Protein AF-A0A9E5R4H5-F1 (afdb_monomer)

Mean predicted aligned error: 5.23 Å

Secondary structure (DSSP, 8-state):
-----S-EEEEE---TTS-HHHHHHHHHHHHHHHHHTT--EEEEEEEETTEEEEEEEEE-GGGHHHHHHHHHHTT-S-EEEE-TT-EEEEE-TTS-EEEEEEEEEE-HHHHHHSS-EEEETTTTEEEEE-

Sequence (130 aa):
MRALNSNILIVSVFQLKLSQALSHDTHREVLTALQDSGVPVLELQGRYNGVNELSILVDGFEHRATVERIAKTFNQECYLESHNDRATFLVYPDGRRESIGTLVGVSKHEAETVGSYSYNPLVDQYFVTR

Foldseek 3Di:
DPPLQFKKKKAWLDDPPDDPVVSVVSVVVLVVQCVVVVFDWDWKWKFDQLRITIIIMTTHCVCVVVSLVSCVVSVPQFIWIQHSQQFIWTAGNVRDIHTQAGKDWDDPVVCNVVRIWIADPVVRTIIDHD

Radius of gyration: 13.69 Å; Cα cont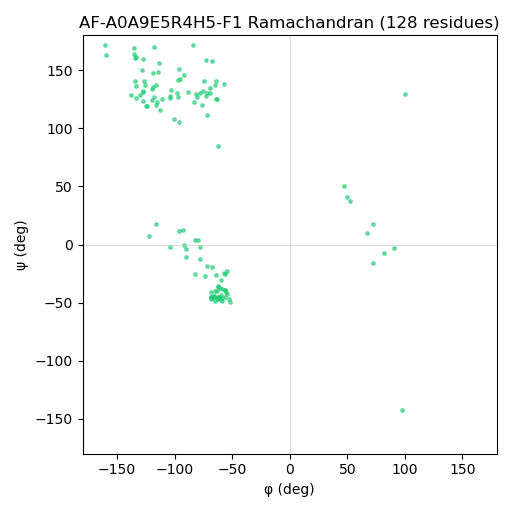acts (8 Å, |Δi|>4): 255; chains: 1; bounding box: 33×36×34 Å

pLDDT: mean 84.74, std 10.16, range [37.28, 93.88]

Solvent-accessible surface area (backbone atoms only — not comparable to full-atom values): 7089 Å² total; per-residue (Å²): 131,86,72,78,76,53,31,35,34,38,40,50,48,66,50,97,88,51,54,73,69,53,30,53,53,49,37,50,53,54,50,48,55,38,49,78,68,70,45,67,72,44,81,28,47,28,29,54,86,70,41,80,34,54,28,36,40,29,75,42,66,90,48,43,70,58,51,55,50,49,36,52,76,70,67,38,73,43,32,38,40,31,38,62,89,23,51,23,28,42,40,31,79,90,70,52,72,44,80,56,40,30,62,40,81,47,52,67,73,58,41,68,71,65,36,37,31,42,33,41,77,92,74,78,39,28,33,36,64,87

Structure (mmCIF, N/CA/C/O backbone):
data_AF-A0A9E5R4H5-F1
#
_entry.id   AF-A0A9E5R4H5-F1
#
loop_
_atom_site.group_PDB
_atom_site.id
_atom_site.type_symbol
_atom_site.label_atom_id
_atom_site.label_alt_id
_atom_site.label_comp_id
_atom_site.label_asym_id
_atom_site.label_entity_id
_atom_site.label_seq_id
_atom_site.pdbx_PDB_ins_code
_atom_site.Cartn_x
_atom_site.Cartn_y
_atom_site.Cartn_z
_atom_site.occupancy
_atom_site.B_iso_or_equiv
_atom_site.auth_seq_id
_atom_site.auth_comp_id
_atom_site.auth_asym_id
_atom_site.auth_atom_id
_atom_site.pdbx_PDB_model_num
ATOM 1 N N . MET A 1 1 ? 12.495 -17.445 -4.429 1.00 37.53 1 MET A N 1
ATOM 2 C CA . MET A 1 1 ? 11.527 -16.338 -4.272 1.00 37.53 1 MET A CA 1
ATOM 3 C C . MET A 1 1 ? 10.243 -16.920 -3.711 1.00 37.53 1 MET A C 1
ATOM 5 O O . MET A 1 1 ? 9.716 -17.836 -4.331 1.00 37.53 1 MET A O 1
ATOM 9 N N . ARG A 1 2 ? 9.750 -16.461 -2.554 1.00 37.28 2 ARG A N 1
ATOM 10 C CA . ARG A 1 2 ? 8.343 -16.716 -2.212 1.00 37.28 2 ARG A CA 1
ATOM 11 C C . ARG A 1 2 ? 7.524 -15.827 -3.139 1.00 37.28 2 ARG A C 1
ATOM 13 O O . ARG A 1 2 ? 7.640 -14.610 -3.066 1.00 37.28 2 ARG A O 1
ATOM 20 N N . ALA A 1 3 ? 6.798 -16.436 -4.068 1.00 46.44 3 ALA A N 1
ATOM 21 C CA . ALA A 1 3 ? 5.769 -15.724 -4.802 1.00 46.44 3 ALA A CA 1
ATOM 22 C C . ALA A 1 3 ? 4.777 -15.142 -3.782 1.00 46.44 3 ALA A C 1
ATOM 24 O O . ALA A 1 3 ? 4.458 -15.811 -2.795 1.00 46.44 3 ALA A O 1
ATOM 25 N N . LEU A 1 4 ? 4.339 -13.901 -3.998 1.00 53.38 4 LEU A N 1
ATOM 26 C CA . LEU A 1 4 ? 3.178 -13.325 -3.322 1.00 53.38 4 LEU A CA 1
ATOM 27 C C . LEU A 1 4 ? 1.962 -14.170 -3.738 1.00 53.38 4 LEU A C 1
ATOM 29 O O . LEU A 1 4 ? 1.323 -13.888 -4.742 1.00 53.38 4 LEU A O 1
ATOM 33 N N . ASN A 1 5 ? 1.740 -15.283 -3.039 1.00 55.62 5 ASN A N 1
ATOM 34 C CA . ASN A 1 5 ? 0.618 -16.207 -3.247 1.00 55.62 5 ASN A CA 1
ATOM 35 C C . ASN A 1 5 ? -0.579 -15.853 -2.347 1.00 55.62 5 ASN A C 1
ATOM 37 O O . ASN A 1 5 ? -1.490 -16.664 -2.184 1.00 55.62 5 ASN A O 1
ATOM 41 N N . SER A 1 6 ? -0.528 -14.674 -1.736 1.00 66.56 6 SER A N 1
ATOM 42 C CA . SER A 1 6 ? -1.520 -14.141 -0.819 1.00 66.56 6 SER A CA 1
ATOM 43 C C . SER A 1 6 ? -2.091 -12.861 -1.410 1.00 66.56 6 SER A C 1
ATOM 45 O O . SER A 1 6 ? -1.384 -12.114 -2.093 1.00 66.56 6 SER A O 1
ATOM 47 N N . ASN A 1 7 ? -3.367 -12.598 -1.135 1.00 81.75 7 ASN A N 1
ATOM 48 C CA . ASN A 1 7 ? -3.969 -11.330 -1.500 1.00 81.75 7 ASN A CA 1
ATOM 49 C C . ASN A 1 7 ? -3.350 -10.244 -0.620 1.00 81.75 7 ASN A C 1
ATOM 51 O O . ASN A 1 7 ? -3.315 -10.397 0.600 1.00 81.75 7 ASN A O 1
ATOM 55 N N . ILE A 1 8 ? -2.898 -9.153 -1.224 1.00 84.06 8 ILE A N 1
ATOM 56 C CA . ILE A 1 8 ? -2.234 -8.063 -0.512 1.00 84.06 8 ILE A CA 1
ATOM 57 C C . ILE A 1 8 ? -3.061 -6.787 -0.570 1.00 84.06 8 ILE A C 1
ATOM 59 O O . ILE A 1 8 ? -3.759 -6.503 -1.548 1.00 84.06 8 ILE A O 1
ATOM 63 N N . LEU A 1 9 ? -2.934 -6.001 0.488 1.00 84.75 9 LEU A N 1
ATOM 64 C CA . LEU A 1 9 ? -3.503 -4.674 0.624 1.00 84.75 9 LEU A CA 1
ATOM 65 C C . LEU A 1 9 ? -2.338 -3.690 0.775 1.00 84.75 9 LEU A C 1
ATOM 67 O O . LEU A 1 9 ? -1.474 -3.876 1.629 1.00 84.75 9 LEU A O 1
ATOM 71 N N . ILE A 1 10 ? -2.294 -2.647 -0.048 1.00 83.44 10 ILE A N 1
ATOM 72 C CA . ILE A 1 10 ? -1.341 -1.544 0.095 1.00 83.44 10 ILE A CA 1
ATOM 73 C C . ILE A 1 10 ? -2.132 -0.297 0.459 1.00 83.44 10 ILE A C 1
ATOM 75 O O . ILE A 1 10 ? -2.943 0.202 -0.321 1.00 83.44 10 ILE A O 1
ATOM 79 N N . VAL A 1 11 ? -1.885 0.212 1.657 1.00 80.62 11 VAL A N 1
ATOM 80 C CA . VAL A 1 11 ? -2.485 1.445 2.157 1.00 80.62 11 VAL A CA 1
ATOM 81 C C . VAL A 1 11 ? -1.491 2.568 1.905 1.00 80.62 11 VAL A C 1
ATOM 83 O O . VAL A 1 11 ? -0.468 2.643 2.584 1.00 80.62 11 VAL A O 1
ATOM 86 N N . SER A 1 12 ? -1.757 3.422 0.914 1.00 76.81 12 SER A N 1
ATOM 87 C CA . SER A 1 12 ? -1.057 4.704 0.845 1.00 76.81 12 SER A CA 1
ATOM 88 C C . SER A 1 12 ? -1.627 5.628 1.915 1.00 76.81 12 SER A C 1
ATOM 90 O O . SER A 1 12 ? -2.830 5.621 2.175 1.00 76.81 12 SER A O 1
ATOM 92 N N . VAL A 1 13 ? -0.744 6.391 2.555 1.00 68.62 13 VAL A N 1
ATOM 93 C CA . VAL A 1 13 ? -1.122 7.406 3.544 1.00 68.62 13 VAL A CA 1
ATOM 94 C C . VAL A 1 13 ? -1.014 8.821 2.961 1.00 68.62 13 VAL A C 1
ATOM 96 O O . VAL A 1 13 ? -1.324 9.811 3.628 1.00 68.62 13 VAL A O 1
ATOM 99 N N . PHE A 1 14 ? -0.575 8.938 1.706 1.00 68.81 14 PHE A N 1
ATOM 100 C CA . PHE A 1 14 ? -0.382 10.220 1.053 1.00 68.81 14 PHE A CA 1
ATOM 101 C C . PHE A 1 14 ? -1.709 10.850 0.638 1.00 68.81 14 PHE A C 1
ATOM 103 O O . PHE A 1 14 ? -2.548 10.243 -0.022 1.00 68.81 14 PHE A O 1
ATOM 110 N N . GLN A 1 15 ? -1.857 12.129 0.974 1.00 68.25 15 GLN A N 1
ATOM 111 C CA . GLN A 1 15 ? -2.982 12.951 0.558 1.00 68.25 15 GLN A CA 1
ATOM 112 C C . GLN A 1 15 ? -2.434 14.219 -0.092 1.00 68.25 15 GLN A C 1
ATOM 114 O O . GLN A 1 15 ? -1.703 14.975 0.546 1.00 68.25 15 GLN A O 1
ATOM 119 N N . LEU A 1 16 ? -2.832 14.498 -1.339 1.00 65.88 16 LEU A N 1
ATOM 120 C CA . LEU A 1 16 ? -2.359 15.656 -2.123 1.00 65.88 16 LEU A CA 1
ATOM 121 C C . LEU A 1 16 ? -2.539 17.012 -1.417 1.00 65.88 16 LEU A C 1
ATOM 123 O O . LEU A 1 16 ? -1.873 17.984 -1.760 1.00 65.88 16 LEU A O 1
ATOM 127 N N . LYS A 1 17 ? -3.466 17.092 -0.457 1.00 70.00 17 LYS A N 1
ATOM 128 C CA . LYS A 1 17 ? -3.789 18.314 0.291 1.00 70.00 17 LYS A CA 1
ATOM 129 C C . LYS A 1 17 ? -2.957 18.496 1.566 1.00 70.00 17 LYS A C 1
ATOM 131 O O . LYS A 1 17 ? -3.035 19.565 2.168 1.00 70.00 17 LYS A O 1
ATOM 136 N N . LEU A 1 18 ? -2.205 17.483 1.998 1.00 68.19 18 LEU A N 1
ATOM 137 C CA . LEU A 1 18 ? -1.399 17.539 3.216 1.00 68.19 18 LEU A CA 1
ATOM 138 C C . LEU A 1 18 ? 0.026 18.009 2.915 1.00 68.19 18 LEU A C 1
ATOM 140 O O . LEU A 1 18 ? 0.606 17.713 1.871 1.00 68.19 18 LEU A O 1
ATOM 144 N N . SER A 1 19 ? 0.608 18.746 3.863 1.00 76.88 19 SER A N 1
ATOM 145 C CA . SER A 1 19 ? 2.045 19.012 3.845 1.00 76.88 19 SER A CA 1
ATOM 146 C C . SER A 1 19 ? 2.815 17.713 4.096 1.00 76.88 19 SER A C 1
ATOM 148 O O . SER A 1 19 ? 2.298 16.785 4.715 1.00 76.88 19 SER A O 1
ATOM 150 N N . GLN A 1 20 ? 4.081 17.652 3.678 1.00 72.06 20 GLN A N 1
ATOM 151 C CA . GLN A 1 20 ? 4.911 16.461 3.884 1.00 72.06 20 GLN A CA 1
ATOM 152 C C . GLN A 1 20 ? 4.987 16.042 5.364 1.00 72.06 20 GLN A C 1
ATOM 154 O O . GLN A 1 20 ? 4.898 14.857 5.668 1.00 72.06 20 GLN A O 1
ATOM 159 N N . ALA A 1 21 ? 5.112 17.007 6.283 1.00 74.62 21 ALA A N 1
ATOM 160 C CA . ALA A 1 21 ? 5.142 16.737 7.721 1.00 74.62 21 ALA A CA 1
ATOM 161 C C . ALA A 1 21 ? 3.836 16.090 8.211 1.00 74.62 21 ALA A C 1
ATOM 163 O O . ALA A 1 21 ? 3.883 15.077 8.900 1.00 74.62 21 ALA A O 1
ATOM 164 N N . LEU A 1 22 ? 2.683 16.614 7.779 1.00 79.56 22 LEU A N 1
ATOM 165 C CA . LEU A 1 22 ? 1.381 16.043 8.127 1.00 79.56 22 LEU A CA 1
ATOM 166 C C . LEU A 1 22 ? 1.202 14.640 7.539 1.00 79.56 22 LEU A C 1
ATOM 168 O O . LEU A 1 22 ? 0.733 13.755 8.241 1.00 79.56 22 LEU A O 1
ATOM 172 N N . SER A 1 23 ? 1.647 14.400 6.302 1.00 78.06 23 SER A N 1
ATOM 173 C CA . SER A 1 23 ? 1.619 13.058 5.703 1.00 78.06 23 SER A CA 1
ATOM 174 C C . SER A 1 23 ? 2.458 12.047 6.496 1.00 78.06 23 SER A C 1
ATOM 176 O O . SER A 1 23 ? 2.056 10.895 6.638 1.00 78.06 23 SER A O 1
ATOM 178 N N . HIS A 1 24 ? 3.605 12.463 7.048 1.00 80.88 24 HIS A N 1
ATOM 179 C CA . HIS A 1 24 ? 4.421 11.607 7.915 1.00 80.88 24 HIS A CA 1
ATOM 180 C C . HIS A 1 24 ? 3.747 11.303 9.257 1.00 80.88 24 HIS A C 1
ATOM 182 O O . HIS A 1 24 ? 3.827 10.166 9.726 1.00 80.88 24 HIS A O 1
ATOM 188 N N . ASP A 1 25 ? 3.091 12.286 9.873 1.00 84.88 25 ASP A N 1
ATOM 189 C CA . ASP A 1 25 ? 2.380 12.076 11.136 1.00 84.88 25 ASP A CA 1
ATOM 190 C C . ASP A 1 25 ? 1.154 11.178 10.930 1.00 84.88 25 ASP A C 1
ATOM 192 O O . ASP A 1 25 ? 1.006 10.179 11.634 1.00 84.88 25 ASP A O 1
ATOM 196 N N . THR A 1 26 ? 0.356 11.423 9.883 1.00 85.56 26 THR A N 1
ATOM 197 C CA . THR A 1 26 ? -0.758 10.538 9.506 1.00 85.56 26 THR A CA 1
ATOM 198 C C . THR A 1 26 ? -0.270 9.121 9.202 1.00 85.56 26 THR A C 1
ATOM 200 O O . THR A 1 26 ? -0.920 8.157 9.600 1.00 85.56 26 THR A O 1
ATOM 203 N N . HIS A 1 27 ? 0.895 8.956 8.561 1.00 88.25 27 HIS A N 1
ATOM 204 C CA . HIS A 1 27 ? 1.483 7.630 8.330 1.00 88.25 27 HIS A CA 1
ATOM 205 C C . HIS A 1 27 ? 1.736 6.875 9.632 1.00 88.25 27 HIS A C 1
ATOM 207 O O . HIS A 1 27 ? 1.349 5.712 9.750 1.00 88.25 27 HIS A O 1
ATOM 213 N N . ARG A 1 28 ? 2.319 7.537 10.636 1.00 88.62 28 ARG A N 1
ATOM 214 C CA . ARG A 1 28 ? 2.546 6.925 11.953 1.00 88.62 28 ARG A CA 1
ATOM 215 C C . ARG A 1 28 ? 1.242 6.557 12.650 1.00 88.62 28 ARG A C 1
ATOM 217 O O . ARG A 1 28 ? 1.173 5.491 13.260 1.00 88.62 28 ARG A O 1
ATOM 224 N N . GLU A 1 29 ? 0.220 7.402 12.558 1.00 91.00 29 GLU A N 1
ATOM 225 C CA . GLU A 1 29 ? -1.088 7.131 13.160 1.00 91.00 29 GLU A CA 1
ATOM 226 C C . GLU A 1 29 ? -1.785 5.935 12.494 1.00 91.00 29 GLU A C 1
ATOM 228 O O . GLU A 1 29 ? -2.279 5.048 13.192 1.00 91.00 29 GLU A O 1
ATOM 233 N N . VAL A 1 30 ? -1.761 5.854 11.158 1.00 91.12 30 VAL A N 1
ATOM 234 C CA . VAL A 1 30 ? -2.305 4.712 10.402 1.00 91.12 30 VAL A CA 1
ATOM 235 C C . VAL A 1 30 ? -1.545 3.428 10.738 1.00 91.12 30 VAL A C 1
ATOM 237 O O . VAL A 1 30 ? -2.169 2.397 11.001 1.00 91.12 30 VAL A O 1
ATOM 240 N N . LEU A 1 31 ? -0.209 3.486 10.764 1.00 92.12 31 LEU A N 1
ATOM 241 C CA . LEU A 1 31 ? 0.643 2.351 11.116 1.00 92.12 31 LEU A CA 1
ATOM 242 C C . LEU A 1 31 ? 0.333 1.838 12.526 1.00 92.12 31 LEU A C 1
ATOM 244 O O . LEU A 1 31 ? 0.110 0.641 12.705 1.00 92.12 31 LEU A O 1
ATOM 248 N N . THR A 1 32 ? 0.255 2.747 13.498 1.00 92.75 32 THR A N 1
ATOM 249 C CA . THR A 1 32 ? -0.068 2.416 14.893 1.00 92.75 32 THR A CA 1
ATOM 250 C C . THR A 1 32 ? -1.464 1.801 14.991 1.00 92.75 32 THR A C 1
ATOM 252 O O . THR A 1 32 ? -1.627 0.747 15.594 1.00 92.75 32 THR A O 1
ATOM 255 N N . ALA A 1 33 ? -2.467 2.374 14.318 1.00 92.44 33 ALA A N 1
ATOM 256 C CA . ALA A 1 33 ? -3.833 1.847 14.334 1.00 92.44 33 ALA A CA 1
ATOM 257 C C . ALA A 1 33 ? -3.944 0.427 13.745 1.00 92.44 33 ALA A C 1
ATOM 259 O O . ALA A 1 33 ? -4.746 -0.384 14.225 1.00 92.44 33 ALA A O 1
ATOM 260 N N . LEU A 1 34 ? -3.159 0.116 12.707 1.00 92.19 34 LEU A N 1
ATOM 261 C CA . LEU A 1 34 ? -3.080 -1.233 12.138 1.00 92.19 34 LEU A CA 1
ATOM 262 C C . LEU A 1 34 ? -2.413 -2.208 13.118 1.00 92.19 34 LEU A C 1
ATOM 264 O O . LEU A 1 34 ? -2.960 -3.285 13.367 1.00 92.19 34 LEU A O 1
ATOM 268 N N . GLN A 1 35 ? -1.286 -1.811 13.713 1.00 93.25 35 GLN A N 1
ATOM 269 C CA . GLN A 1 35 ? -0.546 -2.623 14.685 1.00 93.25 35 GLN A CA 1
ATOM 270 C C . GLN A 1 35 ? -1.371 -2.910 15.946 1.00 93.25 35 GLN A C 1
ATOM 272 O O . GLN A 1 35 ? -1.465 -4.065 16.360 1.00 93.25 35 GLN A O 1
ATOM 277 N N . ASP A 1 36 ? -2.048 -1.901 16.497 1.00 93.88 36 ASP A N 1
ATOM 278 C CA . ASP A 1 36 ? -2.939 -2.037 17.658 1.00 93.88 36 ASP A CA 1
ATOM 279 C C . ASP A 1 36 ? -4.148 -2.936 17.359 1.00 93.88 36 ASP A C 1
ATOM 281 O O . ASP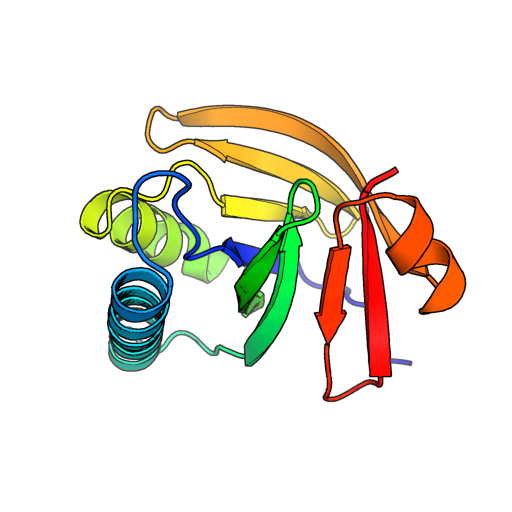 A 1 36 ? -4.701 -3.577 18.253 1.00 93.88 36 ASP A O 1
ATOM 285 N N . SER A 1 37 ? -4.546 -3.028 16.085 1.00 91.19 37 SER A N 1
ATOM 286 C CA . SER A 1 37 ? -5.589 -3.951 15.619 1.00 91.19 37 SER A CA 1
ATOM 287 C C . SER A 1 37 ? -5.069 -5.379 15.378 1.00 91.19 37 SER A C 1
ATOM 289 O O . SER A 1 37 ? -5.824 -6.224 14.895 1.00 91.19 37 SER A O 1
ATOM 291 N N . GLY A 1 38 ? -3.795 -5.659 15.681 1.00 90.25 38 GLY A N 1
ATOM 292 C CA . GLY A 1 38 ? -3.160 -6.964 15.488 1.00 90.25 38 GLY A CA 1
ATOM 293 C C . GLY A 1 38 ? -2.887 -7.319 14.025 1.00 90.25 38 GLY A C 1
ATOM 294 O O . GLY A 1 38 ? -2.693 -8.494 13.716 1.00 90.25 38 GLY A O 1
ATOM 295 N N . VAL A 1 39 ? -2.902 -6.334 13.121 1.00 90.62 39 VAL A N 1
ATOM 296 C CA . VAL A 1 39 ? -2.654 -6.547 11.692 1.00 90.62 39 VAL A CA 1
ATOM 297 C C . VAL A 1 39 ? -1.143 -6.575 11.441 1.00 90.62 39 VAL A C 1
ATOM 299 O O . VAL A 1 39 ? -0.462 -5.592 11.748 1.00 90.62 39 VAL A O 1
ATOM 302 N N . PRO A 1 40 ? -0.590 -7.656 10.862 1.00 89.12 40 PRO A N 1
ATOM 303 C CA . PRO A 1 40 ? 0.796 -7.678 10.418 1.00 8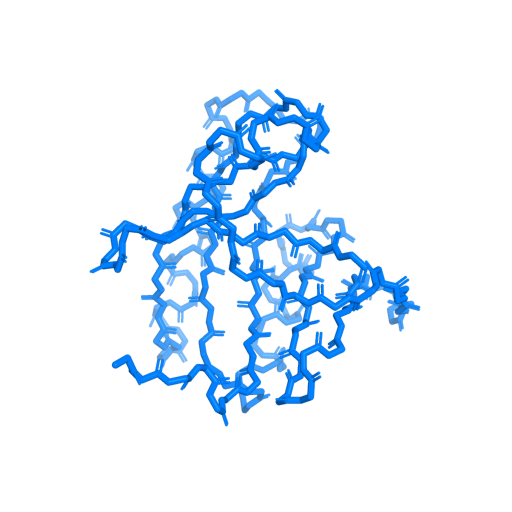9.12 40 PRO A CA 1
ATOM 304 C C . PRO A 1 40 ? 1.003 -6.659 9.295 1.00 89.12 40 PRO A C 1
ATOM 306 O O . PRO A 1 40 ? 0.313 -6.686 8.276 1.00 89.12 40 PRO A O 1
ATOM 309 N N . VAL A 1 41 ? 1.967 -5.764 9.485 1.00 91.81 41 VAL A N 1
ATOM 310 C CA . VAL A 1 41 ? 2.251 -4.664 8.561 1.00 91.81 41 VAL A CA 1
ATOM 311 C C . VAL A 1 41 ? 3.720 -4.622 8.182 1.00 91.81 41 VAL A C 1
ATOM 313 O O . VAL A 1 41 ? 4.595 -4.964 8.979 1.00 91.81 41 VAL A O 1
ATOM 316 N N . LEU A 1 42 ? 3.986 -4.137 6.974 1.00 89.56 42 LEU A N 1
ATOM 317 C CA . LEU A 1 42 ? 5.316 -3.766 6.517 1.00 89.56 42 LEU A CA 1
ATOM 318 C C . LEU A 1 42 ? 5.273 -2.365 5.911 1.00 89.56 42 LEU A C 1
ATOM 320 O O . LEU A 1 42 ? 4.477 -2.092 5.017 1.00 89.56 42 LEU A O 1
ATOM 324 N N . GLU A 1 43 ? 6.157 -1.486 6.363 1.00 90.50 43 GLU A N 1
ATOM 325 C CA . GLU A 1 43 ? 6.315 -0.171 5.749 1.00 90.50 43 GLU A CA 1
ATOM 326 C C . GLU A 1 43 ? 6.992 -0.298 4.380 1.00 90.50 43 GLU A C 1
ATOM 328 O O . GLU A 1 43 ? 8.037 -0.936 4.223 1.00 90.50 43 GLU A O 1
ATOM 333 N N . LEU A 1 44 ? 6.382 0.332 3.384 1.00 87.31 44 LEU A N 1
ATOM 334 C CA . LEU A 1 44 ? 6.881 0.454 2.026 1.00 87.31 44 LEU A CA 1
ATOM 335 C C . LEU A 1 44 ? 7.201 1.915 1.724 1.00 87.31 44 LEU A C 1
ATOM 337 O O . LEU A 1 44 ? 6.631 2.845 2.301 1.00 87.31 44 LEU A O 1
ATOM 341 N N . GLN A 1 45 ? 8.088 2.110 0.756 1.00 86.88 45 GLN A N 1
ATOM 342 C CA . GLN A 1 45 ? 8.300 3.418 0.149 1.00 86.88 45 GLN A CA 1
ATOM 343 C C . GLN A 1 45 ? 7.634 3.410 -1.214 1.00 86.88 45 GLN A C 1
ATOM 345 O O . GLN A 1 45 ? 7.870 2.510 -2.015 1.00 86.88 45 GLN A O 1
ATOM 350 N N . GLY A 1 46 ? 6.793 4.391 -1.479 1.00 81.12 46 GLY A N 1
ATOM 351 C CA . GLY A 1 46 ? 6.067 4.499 -2.725 1.00 81.12 46 GLY A CA 1
ATOM 352 C C . GLY A 1 46 ? 6.420 5.763 -3.481 1.00 81.12 46 GLY A C 1
ATOM 353 O O . GLY A 1 46 ? 7.061 6.695 -2.983 1.00 81.12 46 GLY A O 1
ATOM 354 N N . ARG A 1 47 ? 5.947 5.790 -4.713 1.00 83.69 47 ARG A N 1
ATOM 355 C CA . ARG A 1 47 ? 5.756 7.011 -5.467 1.00 83.69 47 ARG A CA 1
ATOM 356 C C . ARG A 1 47 ? 4.380 6.930 -6.101 1.00 83.69 47 ARG A C 1
ATOM 358 O O . ARG A 1 47 ? 4.041 5.895 -6.667 1.00 83.69 47 ARG A O 1
ATOM 365 N N . TYR A 1 48 ? 3.634 8.022 -6.055 1.00 77.44 48 TYR A N 1
ATOM 366 C CA . TYR A 1 48 ? 2.356 8.150 -6.739 1.00 77.44 48 TYR A CA 1
ATOM 367 C C . TYR A 1 48 ? 2.307 9.491 -7.465 1.00 77.44 48 TYR A C 1
ATOM 369 O O . TYR A 1 48 ? 2.575 10.538 -6.872 1.00 77.44 48 TYR A O 1
ATOM 377 N N . ASN A 1 49 ? 2.028 9.464 -8.772 1.00 73.00 49 ASN A N 1
ATOM 378 C CA . ASN A 1 49 ? 2.018 10.653 -9.634 1.00 73.00 49 ASN A CA 1
ATOM 379 C C . ASN A 1 49 ? 3.292 11.518 -9.497 1.00 73.00 49 ASN A C 1
ATOM 381 O O . ASN A 1 49 ? 3.235 12.746 -9.454 1.00 73.00 49 ASN A O 1
ATOM 385 N N . GLY A 1 50 ? 4.461 10.874 -9.401 1.00 72.62 50 GLY A N 1
ATOM 386 C CA . GLY A 1 50 ? 5.756 11.551 -9.277 1.00 72.62 50 GLY A CA 1
ATOM 387 C C . GLY A 1 50 ? 6.122 12.021 -7.864 1.00 72.62 50 GLY A C 1
ATOM 388 O O . GLY A 1 50 ? 7.262 12.439 -7.650 1.00 72.62 50 GLY A O 1
ATOM 389 N N . VAL A 1 51 ? 5.211 11.919 -6.892 1.00 77.81 51 VAL A N 1
ATOM 390 C CA . VAL A 1 51 ? 5.440 12.335 -5.503 1.00 77.81 51 VAL A CA 1
ATOM 391 C C . VAL A 1 51 ? 5.811 11.129 -4.653 1.00 77.81 51 VAL A C 1
ATOM 393 O O . VAL A 1 51 ? 5.142 10.102 -4.702 1.00 77.81 51 VAL A O 1
ATOM 396 N N . ASN A 1 52 ? 6.897 11.242 -3.888 1.00 81.81 52 ASN A N 1
ATOM 397 C CA . ASN A 1 52 ? 7.304 10.182 -2.971 1.00 81.81 52 ASN A CA 1
ATOM 398 C C . ASN A 1 52 ? 6.306 10.094 -1.813 1.00 81.81 52 ASN A C 1
ATOM 400 O O . ASN A 1 52 ? 5.956 11.109 -1.209 1.00 81.81 52 ASN A O 1
ATOM 404 N N . GLU A 1 53 ? 5.909 8.878 -1.479 1.00 81.69 53 GLU A N 1
ATOM 405 C CA . GLU A 1 53 ? 4.952 8.591 -0.420 1.00 81.69 53 GLU A CA 1
ATOM 406 C C . GLU A 1 53 ? 5.441 7.449 0.467 1.00 81.69 53 GLU A C 1
ATOM 408 O O . GLU A 1 53 ? 6.309 6.658 0.091 1.00 81.69 53 GLU A O 1
ATOM 413 N N . LEU A 1 54 ? 4.877 7.373 1.668 1.00 85.75 54 LEU A N 1
ATOM 414 C CA . LEU A 1 54 ? 4.966 6.179 2.490 1.00 85.75 54 LEU A CA 1
ATOM 415 C C . LEU A 1 54 ? 3.694 5.364 2.290 1.00 85.75 54 LEU A C 1
ATOM 417 O O . LEU A 1 54 ? 2.593 5.911 2.165 1.00 85.75 54 LEU A O 1
ATOM 421 N N . SER A 1 55 ? 3.862 4.051 2.256 1.00 87.25 55 SER A N 1
ATOM 422 C CA . SER A 1 55 ? 2.751 3.117 2.142 1.00 87.25 55 SER A CA 1
ATOM 423 C C . SER A 1 55 ? 2.930 1.994 3.151 1.00 87.25 55 SER A C 1
ATOM 425 O O . SER A 1 55 ? 4.022 1.765 3.670 1.00 87.25 55 SER A O 1
ATOM 427 N N . ILE A 1 56 ? 1.853 1.281 3.443 1.00 90.75 56 ILE A N 1
ATOM 428 C CA . ILE A 1 56 ? 1.851 0.166 4.383 1.00 90.75 56 ILE A CA 1
ATOM 429 C C . ILE A 1 56 ? 1.300 -1.050 3.649 1.00 90.75 56 ILE A C 1
ATOM 431 O O . ILE A 1 56 ? 0.166 -1.037 3.173 1.00 90.75 56 ILE A O 1
ATOM 435 N N . LEU A 1 57 ? 2.116 -2.094 3.540 1.00 90.44 57 LEU A N 1
ATOM 436 C CA . LEU A 1 57 ? 1.696 -3.407 3.077 1.00 90.44 57 LEU A CA 1
ATOM 437 C C . LEU A 1 57 ? 1.030 -4.145 4.236 1.00 90.44 57 LEU A C 1
ATOM 439 O O . LEU A 1 57 ? 1.630 -4.322 5.296 1.00 90.44 57 LEU A O 1
ATOM 443 N N . VAL A 1 58 ? -0.177 -4.622 3.989 1.00 90.56 58 VAL A N 1
ATOM 444 C CA . VAL A 1 58 ? -0.891 -5.596 4.806 1.00 90.56 58 VAL A CA 1
ATOM 445 C C . VAL A 1 58 ? -1.051 -6.846 3.951 1.00 90.56 58 VAL A C 1
ATOM 447 O O . VAL A 1 58 ? -1.598 -6.791 2.848 1.00 90.56 58 VAL A O 1
ATOM 450 N N . ASP A 1 59 ? -0.543 -7.969 4.441 1.00 86.06 59 ASP A N 1
ATOM 451 C CA . ASP A 1 59 ? -0.739 -9.260 3.787 1.00 86.06 59 ASP A CA 1
ATOM 452 C C . ASP A 1 59 ? -2.032 -9.894 4.311 1.00 86.06 59 ASP A C 1
ATOM 454 O O . ASP A 1 59 ? -2.245 -9.923 5.521 1.00 86.06 59 ASP A O 1
ATOM 458 N N . GLY A 1 60 ? -2.893 -10.377 3.415 1.00 85.88 60 GLY A N 1
ATOM 459 C CA . GLY A 1 60 ? -4.132 -11.065 3.771 1.00 85.88 60 GLY A CA 1
ATOM 460 C C . GLY A 1 60 ? -5.404 -10.209 3.695 1.00 85.88 60 GLY A C 1
ATOM 461 O O . GLY A 1 60 ? -5.525 -9.121 4.263 1.00 85.88 60 GLY A O 1
ATOM 462 N N . PHE A 1 61 ? -6.422 -10.739 3.008 1.00 90.12 61 PHE A N 1
ATOM 463 C CA . PHE A 1 61 ? -7.747 -10.110 2.888 1.00 90.12 61 PHE A CA 1
ATOM 464 C C . PHE A 1 61 ? -8.626 -10.295 4.129 1.00 90.12 61 PHE A C 1
ATOM 466 O O . PHE A 1 61 ? -9.631 -9.599 4.272 1.00 90.12 61 PHE A O 1
ATOM 473 N N . GLU A 1 62 ? -8.252 -11.171 5.059 1.00 91.00 62 GLU A N 1
ATOM 474 C CA . GLU A 1 62 ? -8.871 -11.270 6.382 1.00 91.00 62 GLU A CA 1
ATOM 475 C C . GLU A 1 62 ? -8.811 -9.939 7.152 1.00 91.00 62 GLU A C 1
ATOM 477 O O . GLU A 1 62 ? -9.679 -9.661 7.979 1.00 91.00 62 GLU A O 1
ATOM 482 N N . HIS A 1 63 ? -7.843 -9.075 6.829 1.00 91.38 63 HIS A N 1
ATOM 483 C CA . HIS A 1 63 ? -7.683 -7.750 7.426 1.00 91.38 63 HIS A CA 1
ATOM 484 C C . HIS A 1 63 ? -8.408 -6.632 6.664 1.00 91.38 63 HIS A C 1
ATOM 486 O O . HIS A 1 63 ? -8.399 -5.483 7.111 1.00 91.38 63 HIS A O 1
ATOM 492 N N . ARG A 1 64 ? -9.086 -6.944 5.551 1.00 91.12 64 ARG A N 1
ATOM 493 C CA . ARG A 1 64 ? -9.756 -5.963 4.683 1.00 91.12 64 ARG A CA 1
ATOM 494 C C . ARG A 1 64 ? -10.712 -5.048 5.442 1.00 91.12 64 ARG A C 1
ATOM 496 O O . ARG A 1 64 ? -10.649 -3.838 5.272 1.00 91.12 64 ARG A O 1
ATOM 503 N N . ALA A 1 65 ? -11.560 -5.596 6.313 1.00 91.56 65 ALA A N 1
ATOM 504 C CA . ALA A 1 65 ? -12.512 -4.790 7.082 1.00 91.56 65 ALA A CA 1
ATOM 505 C C . ALA A 1 65 ? -11.808 -3.781 8.012 1.00 91.56 65 ALA A C 1
ATOM 507 O O . ALA A 1 65 ? -12.265 -2.648 8.181 1.00 91.56 65 ALA A O 1
ATOM 508 N N . THR A 1 66 ? -10.669 -4.170 8.592 1.00 92.56 66 THR A N 1
ATOM 509 C CA . THR A 1 66 ? -9.838 -3.284 9.416 1.00 92.56 66 THR A CA 1
ATOM 510 C C . THR A 1 66 ? -9.185 -2.200 8.568 1.00 92.56 66 THR A C 1
ATOM 512 O O . THR A 1 66 ? -9.242 -1.029 8.944 1.00 92.56 66 THR A O 1
ATOM 515 N N . VAL A 1 67 ? -8.632 -2.565 7.408 1.00 91.81 67 VAL A N 1
ATOM 516 C CA . VAL A 1 67 ? -8.046 -1.616 6.450 1.00 91.81 67 VAL A CA 1
ATOM 517 C C . VAL A 1 67 ? -9.089 -0.610 5.962 1.00 91.81 67 VAL A C 1
ATOM 519 O O . VAL A 1 67 ? -8.840 0.589 6.021 1.00 91.81 67 VAL A O 1
ATOM 522 N N . GLU A 1 68 ? -10.285 -1.058 5.574 1.00 91.06 68 GLU A N 1
ATOM 523 C CA . GLU A 1 68 ? -11.386 -0.185 5.146 1.00 91.06 68 GLU A CA 1
ATOM 524 C C . GLU A 1 68 ? -11.807 0.797 6.245 1.00 91.06 68 GLU A C 1
ATOM 526 O O . GLU A 1 68 ? -12.024 1.982 5.976 1.00 91.06 68 GLU A O 1
ATOM 531 N N . ARG A 1 69 ? -11.914 0.323 7.493 1.00 91.25 69 ARG A N 1
ATOM 532 C CA . ARG A 1 69 ? -12.245 1.172 8.643 1.00 91.25 69 ARG A CA 1
ATOM 533 C C . ARG A 1 69 ? -11.175 2.237 8.870 1.00 91.25 69 ARG A C 1
ATOM 535 O O . ARG A 1 69 ? -11.521 3.399 9.046 1.00 91.25 69 ARG A O 1
ATOM 542 N N . ILE A 1 70 ? -9.900 1.854 8.850 1.00 90.25 70 ILE A N 1
ATOM 543 C CA . ILE A 1 70 ? -8.772 2.771 9.063 1.00 90.25 70 ILE A CA 1
ATOM 544 C C . ILE A 1 70 ? -8.675 3.777 7.912 1.00 90.25 70 ILE A C 1
ATOM 546 O O . ILE A 1 70 ? -8.612 4.977 8.166 1.00 90.25 70 ILE A O 1
ATOM 550 N N . ALA A 1 71 ? -8.773 3.329 6.659 1.00 87.88 71 ALA A N 1
ATOM 551 C CA . ALA A 1 71 ? -8.787 4.211 5.493 1.00 87.88 71 ALA A CA 1
ATOM 552 C C . ALA A 1 71 ? -9.885 5.284 5.608 1.00 87.88 71 ALA A C 1
ATOM 554 O O . ALA A 1 71 ? -9.622 6.463 5.376 1.00 87.88 71 ALA A O 1
ATOM 555 N N . LYS A 1 72 ? -11.088 4.902 6.064 1.00 88.12 72 LYS A N 1
ATOM 556 C CA . LYS A 1 72 ? -12.184 5.840 6.363 1.00 88.12 72 LYS A CA 1
ATOM 557 C C . LYS A 1 72 ? -11.855 6.791 7.514 1.00 88.12 72 LYS A C 1
ATOM 559 O O . LYS A 1 72 ? -12.050 7.991 7.364 1.00 88.12 72 LYS A O 1
ATOM 564 N N . THR A 1 73 ? -11.357 6.283 8.644 1.00 89.12 73 THR A N 1
ATOM 565 C CA . THR A 1 73 ? -10.998 7.101 9.818 1.00 89.12 73 THR A CA 1
ATOM 566 C C . THR A 1 73 ? -9.989 8.193 9.473 1.00 89.12 73 THR A C 1
ATOM 568 O O . THR A 1 73 ? -1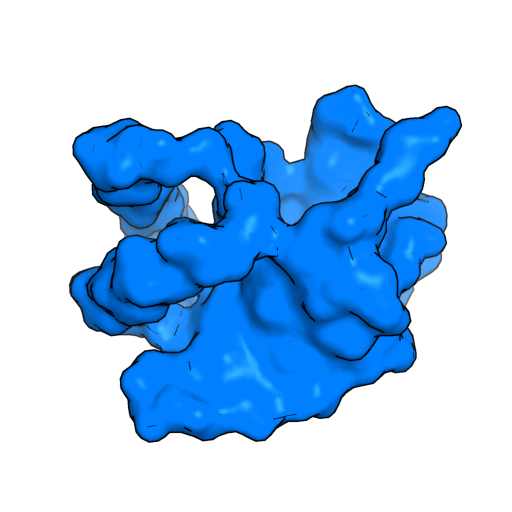0.129 9.318 9.946 1.00 89.12 73 THR A O 1
ATOM 571 N N . PHE A 1 74 ? -9.013 7.881 8.622 1.00 86.25 74 PHE A N 1
ATOM 572 C CA . PHE A 1 74 ? -7.956 8.813 8.234 1.00 86.25 74 PHE A CA 1
ATOM 573 C C . PHE A 1 74 ? -8.235 9.552 6.918 1.00 86.25 74 PHE A C 1
ATOM 575 O O . PHE A 1 74 ? -7.340 10.211 6.397 1.00 86.25 74 PHE A O 1
ATOM 582 N N 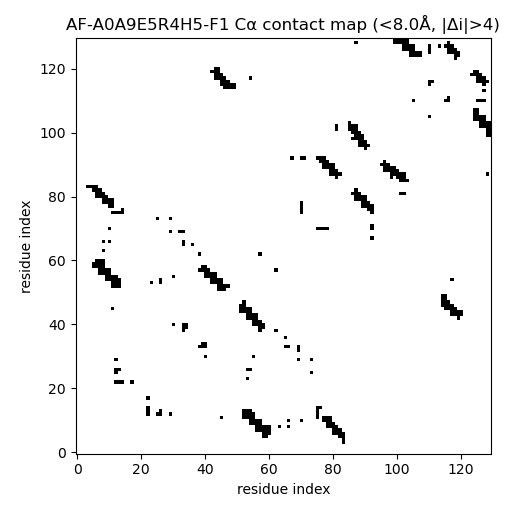. ASN A 1 75 ? -9.461 9.483 6.384 1.00 84.88 75 ASN A N 1
ATOM 583 C CA . ASN A 1 75 ? -9.862 10.129 5.126 1.00 84.88 75 ASN A CA 1
ATOM 584 C C . ASN A 1 75 ? -8.933 9.810 3.937 1.00 84.88 75 ASN A C 1
ATOM 586 O O . ASN A 1 75 ? -8.660 10.678 3.107 1.00 84.88 75 ASN A O 1
ATOM 590 N N . GLN A 1 76 ? -8.437 8.574 3.857 1.00 82.69 76 GLN A N 1
ATOM 591 C CA . GLN A 1 76 ? -7.656 8.118 2.710 1.00 82.69 76 GLN A CA 1
ATOM 592 C C . GLN A 1 76 ? -8.530 8.092 1.457 1.00 82.69 76 GLN A C 1
ATOM 594 O O . GLN A 1 76 ? -9.681 7.655 1.505 1.00 82.69 76 GLN A O 1
ATOM 599 N N . GLU A 1 77 ? -7.984 8.555 0.332 1.00 84.62 77 GLU A N 1
ATOM 600 C CA . GLU A 1 77 ? -8.726 8.610 -0.931 1.00 84.62 77 GLU A CA 1
ATOM 601 C C . GLU A 1 77 ? -9.072 7.206 -1.433 1.00 84.62 77 GLU A C 1
ATOM 603 O O . GLU A 1 77 ? -10.204 6.950 -1.839 1.00 84.62 77 GLU A O 1
ATOM 608 N N . CYS A 1 78 ? -8.107 6.291 -1.376 1.00 87.38 78 CYS A N 1
ATOM 609 C CA . CYS A 1 78 ? -8.281 4.881 -1.691 1.00 87.38 78 CYS A CA 1
ATOM 610 C C . CYS A 1 78 ? -7.151 4.046 -1.071 1.00 87.38 78 CYS A C 1
ATOM 612 O O . CYS A 1 78 ? -6.169 4.583 -0.558 1.00 87.38 78 CYS A O 1
ATOM 614 N N . TYR A 1 79 ? -7.288 2.726 -1.135 1.00 89.69 79 TYR A N 1
ATOM 615 C CA . TYR A 1 79 ? -6.195 1.777 -0.923 1.00 89.69 79 TYR A CA 1
ATOM 616 C C . TYR A 1 79 ? -6.132 0.802 -2.101 1.00 89.69 79 TYR A C 1
ATOM 618 O O . TYR A 1 79 ? -7.104 0.647 -2.843 1.00 89.69 79 TYR A O 1
ATOM 626 N N . LEU A 1 80 ? -4.987 0.154 -2.290 1.00 89.94 80 LEU A N 1
ATOM 627 C CA . LEU A 1 80 ? -4.761 -0.788 -3.378 1.00 89.94 80 LEU A CA 1
ATOM 628 C C . LEU A 1 80 ? -4.982 -2.222 -2.885 1.00 89.94 80 LEU A C 1
ATOM 630 O O . LEU A 1 80 ? -4.392 -2.654 -1.900 1.00 89.94 80 LEU A O 1
ATOM 634 N N . GLU A 1 81 ? -5.822 -2.967 -3.591 1.00 92.62 81 GLU A N 1
ATOM 635 C CA . GLU A 1 81 ? -6.019 -4.409 -3.433 1.00 92.62 81 GLU A CA 1
ATOM 636 C C . GLU A 1 81 ? -5.327 -5.136 -4.581 1.00 92.62 81 GLU A C 1
ATOM 638 O O . GLU A 1 81 ? -5.660 -4.861 -5.729 1.00 92.62 81 GLU A O 1
ATOM 643 N N . SER A 1 82 ? -4.444 -6.096 -4.310 1.00 90.50 82 SER A N 1
ATOM 644 C CA . SER A 1 82 ? -3.936 -7.021 -5.331 1.00 90.50 82 SER A CA 1
ATOM 645 C C . SER A 1 82 ? -4.282 -8.453 -4.949 1.00 90.50 82 SER A C 1
ATOM 647 O O . SER A 1 82 ? -3.945 -8.928 -3.865 1.00 90.50 82 SER A O 1
ATOM 649 N N . HIS A 1 83 ? -4.962 -9.140 -5.858 1.00 89.81 83 HIS A N 1
ATOM 650 C CA . HIS A 1 83 ? -5.446 -10.505 -5.671 1.00 89.81 83 HIS A CA 1
ATOM 651 C C . HIS A 1 83 ? -4.351 -11.529 -6.005 1.00 89.81 83 HIS A C 1
ATOM 653 O O . HIS A 1 83 ? -3.291 -11.180 -6.525 1.00 89.81 83 HIS A O 1
ATOM 659 N N . ASN A 1 84 ? -4.596 -12.808 -5.715 1.00 86.44 84 ASN A N 1
ATOM 660 C CA . ASN A 1 84 ? -3.653 -13.904 -5.996 1.00 86.44 84 ASN A CA 1
ATOM 661 C C . ASN A 1 84 ? -3.307 -14.058 -7.488 1.00 86.44 84 ASN A C 1
ATOM 663 O O . ASN A 1 84 ? -2.204 -14.477 -7.836 1.00 86.44 84 ASN A O 1
ATOM 667 N N . ASP A 1 85 ? -4.243 -13.720 -8.374 1.00 86.12 85 ASP A N 1
ATOM 668 C CA . ASP A 1 85 ? -4.032 -13.652 -9.826 1.00 86.12 85 ASP A CA 1
ATOM 669 C C . ASP A 1 85 ? -3.328 -12.356 -10.265 1.00 86.12 85 ASP A C 1
ATOM 671 O O . ASP A 1 85 ? -3.111 -12.133 -11.456 1.00 86.12 85 ASP A O 1
ATOM 675 N N . ARG A 1 86 ? -2.932 -11.530 -9.290 1.00 85.00 86 ARG A N 1
ATOM 676 C CA . ARG A 1 86 ? -2.331 -10.203 -9.427 1.00 85.00 86 ARG A CA 1
ATOM 677 C C . ARG A 1 86 ? -3.269 -9.153 -9.992 1.00 85.00 86 ARG A C 1
ATOM 679 O O . ARG A 1 86 ? -2.782 -8.070 -10.293 1.00 85.00 86 ARG A O 1
ATOM 686 N N . ALA A 1 87 ? -4.568 -9.427 -10.127 1.00 90.44 87 ALA A N 1
ATOM 687 C CA . ALA A 1 87 ? -5.531 -8.401 -10.492 1.00 90.44 87 ALA A CA 1
ATOM 688 C C . ALA A 1 87 ? -5.570 -7.331 -9.396 1.00 90.44 87 ALA A C 1
ATOM 690 O O . ALA A 1 87 ? -5.789 -7.632 -8.217 1.00 90.44 87 ALA A O 1
ATOM 691 N N . THR A 1 88 ? -5.353 -6.084 -9.802 1.00 91.25 88 THR A N 1
ATOM 692 C CA . THR A 1 88 ? -5.151 -4.963 -8.894 1.00 91.25 88 THR A CA 1
ATOM 693 C C . THR A 1 88 ? -6.255 -3.931 -9.040 1.00 91.25 88 THR A C 1
ATOM 695 O O . THR A 1 88 ? -6.661 -3.573 -10.150 1.00 91.25 88 THR A O 1
ATOM 698 N N . PHE A 1 89 ? -6.730 -3.430 -7.903 1.00 92.38 89 PHE A N 1
ATOM 699 C CA . PHE A 1 89 ? -7.827 -2.481 -7.820 1.00 92.38 89 PHE A CA 1
ATOM 700 C C . PHE A 1 89 ? -7.493 -1.338 -6.867 1.00 92.38 89 PHE A C 1
ATOM 702 O O . PHE A 1 89 ? -6.970 -1.581 -5.782 1.00 92.38 89 PHE A O 1
ATOM 709 N N . LEU A 1 90 ? -7.877 -0.115 -7.223 1.00 91.25 90 LEU A N 1
ATOM 710 C CA . LEU A 1 90 ? -8.077 0.952 -6.245 1.00 91.25 90 LEU A CA 1
ATOM 711 C C . LEU A 1 90 ? -9.454 0.772 -5.615 1.00 91.25 90 LEU A C 1
ATOM 713 O O . LEU A 1 90 ? -10.453 0.616 -6.324 1.00 91.25 90 LEU A O 1
ATOM 717 N N . VAL A 1 91 ? -9.511 0.789 -4.288 1.00 92.19 91 VAL A N 1
ATOM 718 C CA . VAL A 1 91 ? -10.750 0.678 -3.519 1.00 92.19 91 VAL A CA 1
ATOM 719 C C . VAL A 1 91 ? -10.980 1.961 -2.746 1.00 92.19 91 VAL A C 1
ATOM 721 O O . VAL A 1 91 ? -10.169 2.361 -1.911 1.00 92.19 91 VAL A O 1
ATOM 724 N N . TYR A 1 92 ? -12.104 2.600 -3.041 1.00 89.69 92 TYR A N 1
ATOM 725 C CA . TYR A 1 92 ? -12.483 3.891 -2.491 1.00 89.69 92 TYR A CA 1
ATOM 726 C C . TYR A 1 92 ? -13.414 3.716 -1.276 1.00 89.69 92 TYR A C 1
ATOM 728 O O . TYR A 1 92 ? -14.176 2.744 -1.207 1.00 89.69 92 TYR A O 1
ATOM 736 N N . PRO A 1 93 ? -13.407 4.656 -0.311 1.00 84.31 93 PRO A N 1
ATOM 737 C CA . PRO A 1 93 ? -14.261 4.606 0.879 1.00 84.31 93 PRO A CA 1
ATOM 738 C C . PRO A 1 93 ? -15.771 4.510 0.611 1.00 84.31 93 PRO A C 1
ATOM 740 O O . PRO A 1 93 ? -16.508 4.002 1.462 1.00 84.31 93 PRO A O 1
ATOM 743 N N . ASP A 1 94 ? -16.230 4.988 -0.548 1.00 84.81 94 ASP A N 1
ATOM 744 C CA . ASP A 1 94 ? -17.624 4.929 -1.010 1.00 84.81 94 ASP A CA 1
ATOM 745 C C . ASP A 1 94 ? -18.032 3.546 -1.559 1.00 84.81 94 ASP A C 1
ATOM 747 O O . ASP A 1 94 ? -19.191 3.333 -1.911 1.00 84.81 94 ASP A O 1
ATOM 751 N N . GLY A 1 95 ? -17.095 2.593 -1.602 1.00 84.62 95 GLY A N 1
ATOM 752 C CA . GLY A 1 95 ? -17.294 1.246 -2.130 1.00 84.62 95 GLY A CA 1
ATOM 753 C C . GLY A 1 95 ? -16.987 1.109 -3.622 1.00 84.62 95 GLY A C 1
ATOM 754 O O . GLY A 1 95 ? -17.045 -0.007 -4.146 1.00 84.62 95 GLY A O 1
ATOM 755 N N . ARG A 1 96 ? -16.627 2.198 -4.317 1.00 92.19 96 ARG A N 1
ATOM 756 C CA . ARG A 1 96 ? -16.167 2.134 -5.707 1.00 92.19 96 ARG A CA 1
ATOM 757 C C . ARG A 1 96 ? -14.866 1.338 -5.785 1.00 92.19 96 ARG A C 1
ATOM 759 O O . ARG A 1 96 ? -13.982 1.461 -4.937 1.00 92.19 96 ARG A O 1
ATOM 766 N N . ARG A 1 97 ? -14.749 0.521 -6.832 1.00 93.75 97 ARG A N 1
ATOM 767 C CA . ARG A 1 97 ? -13.541 -0.244 -7.159 1.00 93.75 97 ARG A CA 1
ATOM 768 C C . ARG A 1 97 ? -13.154 0.037 -8.600 1.00 93.75 97 ARG A C 1
ATOM 770 O O . ARG A 1 97 ? -14.007 -0.019 -9.483 1.00 93.75 97 ARG A O 1
ATOM 777 N N . GLU A 1 98 ? -11.884 0.325 -8.827 1.00 93.56 98 GLU A N 1
ATOM 778 C CA . GLU A 1 98 ? -11.342 0.643 -10.145 1.00 93.56 98 GLU A CA 1
ATOM 779 C C . GLU A 1 98 ? -10.191 -0.306 -10.451 1.00 93.56 98 GLU A C 1
ATOM 781 O O . GLU A 1 98 ? -9.222 -0.356 -9.700 1.00 93.56 98 GLU A O 1
ATOM 786 N N . SER A 1 99 ? -10.313 -1.098 -11.519 1.00 93.75 99 SER A N 1
ATOM 787 C CA . SER A 1 99 ? -9.221 -1.977 -11.938 1.00 93.75 99 SER A CA 1
ATOM 788 C C . SER A 1 99 ? -8.107 -1.142 -12.557 1.00 93.75 99 SER A C 1
ATOM 790 O O . SER A 1 99 ? -8.361 -0.363 -13.472 1.00 93.75 99 SER A O 1
ATOM 792 N N . ILE A 1 100 ? -6.885 -1.337 -12.066 1.00 90.31 100 ILE A N 1
ATOM 793 C CA . ILE A 1 100 ? -5.687 -0.623 -12.533 1.00 90.31 100 ILE A CA 1
ATOM 794 C C . ILE A 1 100 ? -4.663 -1.564 -13.179 1.00 90.31 100 ILE A C 1
ATOM 796 O O . ILE A 1 100 ? -3.498 -1.211 -13.329 1.00 90.31 100 ILE A O 1
ATOM 800 N N . GLY A 1 101 ? -5.104 -2.766 -13.562 1.00 91.06 101 GLY A N 1
ATOM 801 C CA . GLY A 1 101 ? -4.279 -3.774 -14.221 1.00 91.06 101 GLY A CA 1
ATOM 802 C C . GLY A 1 101 ? -3.746 -4.823 -13.252 1.00 91.06 101 GLY A C 1
ATOM 803 O O . GLY A 1 101 ? -4.444 -5.255 -12.335 1.00 91.06 101 GLY A O 1
ATOM 804 N N . THR A 1 102 ? -2.514 -5.257 -13.481 1.00 90.75 102 THR A N 1
ATOM 805 C CA . THR A 1 102 ? -1.860 -6.353 -12.770 1.00 90.75 102 THR A CA 1
ATOM 806 C C . THR A 1 102 ? -0.611 -5.893 -12.038 1.00 90.75 102 THR A C 1
ATOM 808 O O . THR A 1 102 ? 0.198 -5.147 -12.591 1.00 90.75 102 THR A O 1
ATOM 811 N N . LEU A 1 103 ? -0.426 -6.331 -10.789 1.00 89.19 103 LEU A N 1
ATOM 812 C CA . LEU A 1 103 ? 0.780 -5.998 -10.033 1.00 89.19 103 LEU A CA 1
ATOM 813 C C . LEU A 1 103 ? 1.971 -6.836 -10.515 1.00 89.19 103 LEU A C 1
ATOM 815 O O . LEU A 1 103 ? 1.971 -8.068 -10.426 1.00 89.19 103 LEU A O 1
ATOM 819 N N . VAL A 1 104 ? 3.023 -6.176 -10.989 1.00 89.69 104 VAL A N 1
ATOM 820 C CA . VAL A 1 104 ? 4.229 -6.837 -11.498 1.00 89.69 104 VAL A CA 1
ATOM 821 C C . VAL A 1 104 ? 5.480 -6.315 -10.808 1.00 89.69 104 VAL A C 1
ATOM 823 O O . VAL A 1 104 ? 5.610 -5.124 -10.537 1.00 89.69 104 VAL A O 1
ATOM 826 N N . GLY A 1 105 ? 6.409 -7.229 -10.519 1.00 89.62 105 GLY A N 1
ATOM 827 C CA . GLY A 1 105 ? 7.738 -6.885 -10.029 1.00 89.62 105 GLY A CA 1
ATOM 828 C C . GLY A 1 105 ? 8.624 -6.417 -11.180 1.00 89.62 105 GLY A C 1
ATOM 829 O O . GLY A 1 105 ? 8.695 -7.093 -12.207 1.00 89.62 105 GLY A O 1
ATOM 830 N N . VAL A 1 106 ? 9.284 -5.275 -11.016 1.00 91.31 106 VAL A N 1
ATOM 831 C CA . VAL A 1 106 ? 10.109 -4.631 -12.047 1.00 91.31 106 VAL A CA 1
ATOM 832 C C . VAL A 1 106 ? 11.443 -4.152 -11.476 1.00 91.31 106 VAL A C 1
ATOM 834 O O . VAL A 1 106 ? 11.658 -4.156 -10.263 1.00 91.31 106 VAL A O 1
ATOM 837 N N . SER A 1 107 ? 12.369 -3.754 -12.349 1.00 91.50 107 SER A N 1
ATOM 838 C CA . SER A 1 107 ? 13.622 -3.126 -11.913 1.00 91.50 107 SER A CA 1
ATOM 839 C C . SER A 1 107 ? 13.384 -1.698 -11.409 1.00 91.50 107 SER A C 1
ATOM 841 O O . SER A 1 107 ? 12.418 -1.050 -11.813 1.00 91.50 107 SER A O 1
ATOM 843 N N . LYS A 1 108 ? 14.308 -1.169 -10.595 1.00 90.88 108 LYS A N 1
ATOM 844 C CA . LYS A 1 108 ? 14.302 0.244 -10.179 1.00 90.88 108 LYS A CA 1
ATOM 845 C C . LYS A 1 108 ? 14.1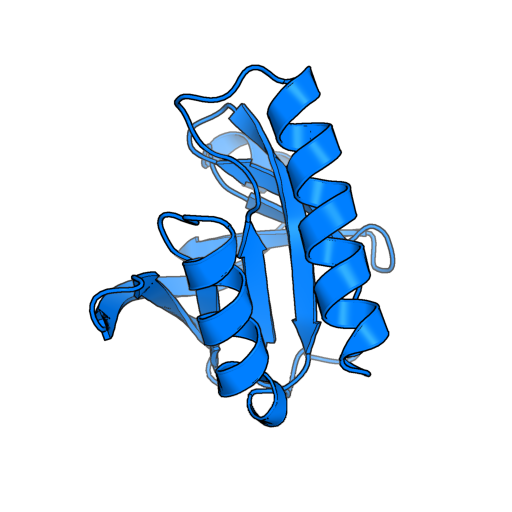96 1.196 -11.371 1.00 90.88 108 LYS A C 1
ATOM 847 O O . LYS A 1 108 ? 13.357 2.088 -11.367 1.00 90.88 108 LYS A O 1
ATOM 852 N N . HIS A 1 109 ? 15.037 0.981 -12.388 1.00 90.81 109 HIS A N 1
ATOM 853 C CA . HIS A 1 109 ? 15.071 1.829 -13.577 1.00 90.81 109 HIS A CA 1
ATOM 854 C C . HIS A 1 109 ? 13.694 1.905 -14.234 1.00 90.81 109 HIS A C 1
ATOM 856 O O . HIS A 1 109 ? 13.222 2.985 -14.559 1.00 90.81 109 HIS A O 1
ATOM 862 N N . GLU A 1 110 ? 13.035 0.758 -14.373 1.00 90.69 110 GLU A N 1
ATOM 863 C CA . GLU A 1 110 ? 11.713 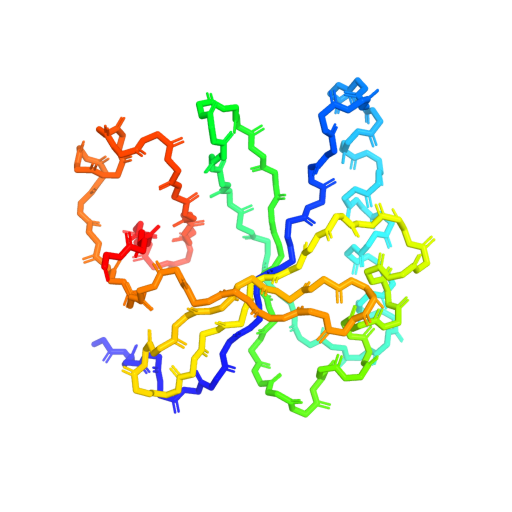0.695 -14.972 1.00 90.69 110 GLU A CA 1
ATOM 864 C C . GLU A 1 110 ? 10.648 1.371 -14.096 1.00 90.69 110 GLU A C 1
ATOM 866 O O . GLU A 1 110 ? 9.883 2.189 -14.599 1.00 90.69 110 GLU A O 1
ATOM 871 N N . ALA A 1 111 ? 10.647 1.113 -12.784 1.00 89.31 111 ALA A N 1
ATOM 872 C CA . ALA A 1 111 ? 9.725 1.744 -11.838 1.00 89.31 111 ALA A CA 1
ATOM 873 C C . ALA A 1 111 ? 9.808 3.280 -11.874 1.00 89.31 111 ALA A C 1
ATOM 875 O O . ALA A 1 111 ? 8.790 3.972 -11.836 1.00 89.31 111 ALA A O 1
ATOM 876 N N . GLU A 1 112 ? 11.016 3.826 -12.008 1.00 88.12 112 GLU A N 1
ATOM 877 C CA . GLU A 1 112 ? 11.243 5.270 -12.085 1.00 88.12 112 GLU A CA 1
ATOM 878 C C . GLU A 1 112 ? 10.675 5.907 -13.369 1.00 88.12 112 GLU A C 1
ATOM 880 O O . GLU A 1 112 ? 10.420 7.113 -13.370 1.00 88.12 112 GLU A O 1
ATOM 885 N N . THR A 1 113 ? 10.405 5.125 -14.426 1.00 89.19 113 THR A N 1
ATOM 886 C CA . THR A 1 113 ? 9.795 5.623 -15.678 1.00 89.19 113 THR A CA 1
ATOM 887 C C . THR A 1 113 ? 8.272 5.745 -15.635 1.00 89.19 113 THR A C 1
ATOM 889 O O . THR A 1 113 ? 7.716 6.563 -16.364 1.00 89.19 113 THR A O 1
ATOM 892 N N . VAL A 1 114 ? 7.588 4.966 -14.790 1.00 82.38 114 VAL A N 1
ATOM 893 C CA . VAL A 1 114 ? 6.112 4.857 -14.793 1.00 82.38 114 VAL A CA 1
ATOM 894 C C . VAL A 1 114 ? 5.428 5.868 -13.869 1.00 82.38 114 VAL A C 1
ATOM 896 O O . VAL A 1 114 ? 4.205 5.947 -13.834 1.00 82.38 114 VAL A O 1
ATOM 899 N N . GLY A 1 115 ? 6.197 6.662 -13.116 1.00 76.31 115 GLY A N 1
ATOM 900 C CA . GLY A 1 115 ? 5.684 7.738 -12.257 1.00 76.31 115 GLY A CA 1
ATOM 901 C C . GLY A 1 115 ? 4.961 7.273 -10.986 1.00 76.31 115 GLY A C 1
ATOM 902 O O . GLY A 1 115 ? 4.840 8.076 -10.059 1.00 76.31 115 GLY A O 1
ATOM 903 N N . SER A 1 116 ? 4.561 5.999 -10.913 1.00 84.38 116 SER A N 1
ATOM 904 C CA . SER A 1 116 ? 3.926 5.377 -9.752 1.00 84.38 116 SER A CA 1
ATOM 905 C C . SER A 1 116 ? 4.478 3.969 -9.495 1.00 84.38 116 SER A C 1
ATOM 907 O O . SER A 1 116 ? 4.524 3.151 -10.412 1.00 84.38 116 SER A O 1
ATOM 909 N N . TYR A 1 117 ? 4.901 3.681 -8.261 1.00 88.69 117 TYR A N 1
ATOM 910 C CA . TYR A 1 117 ? 5.415 2.372 -7.844 1.00 88.69 117 TYR A CA 1
ATOM 911 C C . TYR A 1 117 ? 5.347 2.183 -6.322 1.00 88.69 117 TYR A C 1
ATOM 913 O O . TYR A 1 117 ? 5.297 3.150 -5.565 1.00 88.69 117 TYR A O 1
ATOM 921 N N . SER A 1 118 ? 5.460 0.935 -5.865 1.00 89.31 118 SER A N 1
ATOM 922 C CA . SER A 1 118 ? 5.737 0.593 -4.462 1.00 89.31 118 SER A CA 1
ATOM 923 C C . SER A 1 118 ? 7.047 -0.189 -4.357 1.00 89.31 118 SER A C 1
ATOM 925 O O . SER A 1 118 ? 7.284 -1.117 -5.125 1.00 89.31 118 SER A O 1
ATOM 927 N N . TYR A 1 119 ? 7.909 0.172 -3.413 1.00 89.06 119 TYR A N 1
ATOM 928 C CA . TYR A 1 119 ? 9.198 -0.465 -3.154 1.00 89.06 119 TYR A CA 1
ATOM 929 C C . TYR A 1 119 ? 9.171 -1.206 -1.817 1.00 89.06 119 TYR A C 1
ATOM 931 O O . TYR A 1 119 ? 8.867 -0.625 -0.771 1.00 89.06 119 TYR A O 1
ATOM 939 N N . ASN A 1 120 ? 9.516 -2.493 -1.869 1.00 87.69 120 ASN A N 1
ATOM 940 C CA . ASN A 1 120 ? 9.678 -3.343 -0.700 1.00 87.69 120 ASN A CA 1
ATOM 941 C C . ASN A 1 120 ? 11.170 -3.494 -0.353 1.00 87.69 120 ASN A C 1
ATOM 943 O O . ASN A 1 120 ? 11.879 -4.225 -1.054 1.00 87.69 120 ASN A O 1
ATOM 947 N N . PRO A 1 121 ? 11.644 -2.873 0.744 1.00 84.12 121 PRO A N 1
ATOM 948 C CA . PRO A 1 121 ? 13.055 -2.896 1.116 1.00 84.12 121 PRO A CA 1
ATOM 949 C C . PRO A 1 121 ? 13.541 -4.251 1.641 1.00 84.12 121 PRO A C 1
ATOM 951 O O . PRO A 1 121 ? 14.743 -4.494 1.643 1.00 84.12 121 PRO A O 1
ATOM 954 N N . LEU A 1 122 ? 12.648 -5.147 2.079 1.00 83.19 122 LEU A N 1
ATOM 955 C CA . LEU A 1 122 ? 13.050 -6.457 2.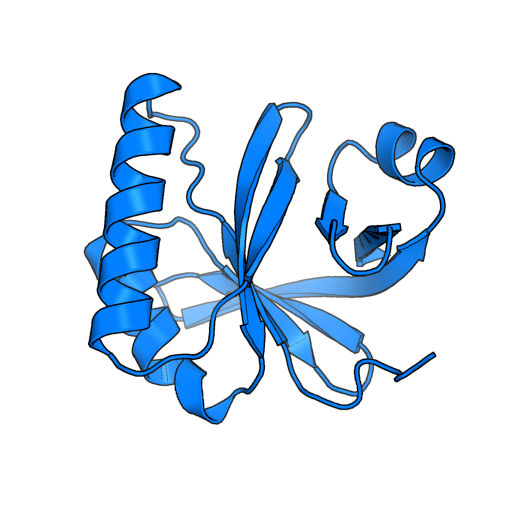610 1.00 83.19 122 LEU A CA 1
ATOM 956 C C . LEU A 1 122 ? 13.520 -7.422 1.522 1.00 83.19 122 LEU A C 1
ATOM 958 O O . LEU A 1 122 ? 14.288 -8.342 1.796 1.00 83.19 122 LEU A O 1
ATOM 962 N N . VAL A 1 123 ? 13.017 -7.239 0.304 1.00 82.69 123 VAL A N 1
ATOM 963 C CA . VAL A 1 123 ? 13.306 -8.108 -0.845 1.00 82.69 123 VAL A CA 1
ATOM 964 C C . VAL A 1 123 ? 13.919 -7.345 -2.017 1.00 82.69 123 VAL A C 1
ATOM 966 O O . VAL A 1 123 ? 14.065 -7.928 -3.086 1.00 82.69 123 VAL A O 1
ATOM 969 N N . ASP A 1 124 ? 14.254 -6.067 -1.814 1.00 86.75 124 ASP A N 1
ATOM 970 C CA . ASP A 1 124 ? 14.806 -5.154 -2.824 1.00 86.75 124 ASP A CA 1
ATOM 971 C C . ASP A 1 124 ? 14.031 -5.205 -4.157 1.00 86.75 124 ASP A C 1
ATOM 973 O O . ASP A 1 124 ? 14.582 -5.419 -5.236 1.00 86.75 124 ASP A O 1
ATOM 977 N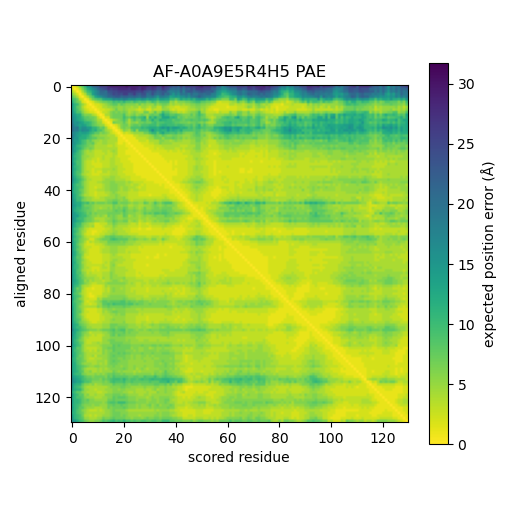 N . GLN A 1 125 ? 12.701 -5.078 -4.071 1.00 89.56 125 GLN A N 1
ATOM 978 C CA . GLN A 1 125 ? 11.801 -5.263 -5.212 1.00 89.56 125 GLN A CA 1
ATOM 979 C C . GLN A 1 125 ? 10.873 -4.063 -5.388 1.00 89.56 125 GLN A C 1
ATOM 981 O O . GLN A 1 125 ? 10.198 -3.636 -4.449 1.00 89.56 125 GLN A O 1
ATOM 986 N N . TYR A 1 126 ? 10.795 -3.571 -6.625 1.00 90.56 126 TYR A N 1
ATOM 987 C CA . TYR A 1 126 ? 9.830 -2.561 -7.051 1.00 90.56 126 TYR A CA 1
ATOM 988 C C . TYR A 1 126 ? 8.613 -3.229 -7.678 1.00 90.56 126 TYR A C 1
ATOM 990 O O . TYR A 1 126 ? 8.760 -4.213 -8.406 1.00 90.56 126 TYR A O 1
ATOM 998 N N . PHE A 1 127 ? 7.435 -2.671 -7.426 1.00 89.62 127 PHE A N 1
ATOM 999 C CA . PHE A 1 127 ? 6.162 -3.125 -7.963 1.00 89.62 127 PHE A CA 1
ATOM 1000 C C . PHE A 1 127 ? 5.440 -1.982 -8.668 1.00 89.62 127 PHE A C 1
ATOM 1002 O O . PHE A 1 127 ? 5.387 -0.866 -8.152 1.00 89.62 127 PHE A O 1
ATOM 1009 N N . VAL A 1 128 ? 4.867 -2.282 -9.829 1.00 89.25 128 VAL A N 1
ATOM 1010 C CA . VAL A 1 128 ? 4.048 -1.358 -10.628 1.00 89.25 128 VAL A CA 1
ATOM 1011 C C . VAL A 1 128 ? 2.799 -2.079 -11.117 1.00 89.25 128 VAL A C 1
ATOM 1013 O O . VAL A 1 128 ? 2.745 -3.311 -11.105 1.00 89.25 128 VAL A O 1
ATOM 1016 N N . THR A 1 129 ? 1.805 -1.321 -11.563 1.00 88.25 129 THR A N 1
ATOM 1017 C CA . THR A 1 129 ? 0.582 -1.861 -12.163 1.00 88.25 129 THR A CA 1
ATOM 1018 C C . THR A 1 129 ? 0.611 -1.713 -13.684 1.00 88.25 129 THR A C 1
ATOM 1020 O O . THR A 1 129 ? 0.975 -0.647 -14.182 1.00 88.25 129 THR A O 1
ATOM 1023 N N . ARG A 1 130 ? 0.268 -2.783 -14.415 1.00 85.00 130 ARG A N 1
ATOM 1024 C CA . ARG A 1 130 ? 0.241 -2.841 -15.890 1.00 85.00 130 ARG A CA 1
ATOM 1025 C C . ARG A 1 130 ? -1.030 -3.464 -16.445 1.00 85.00 130 ARG A C 1
ATOM 1027 O O . ARG A 1 130 ? -1.483 -4.467 -15.847 1.00 85.00 130 ARG A O 1
#

Nearest PDB structures (foldseek):
  3ab4-assembly1_D  TM=5.962E-01  e=8.580E-02  Corynebacterium glutamicum
  6fxd-assembly1_A-2  TM=5.822E-01  e=5.171E-01  Pseudomonas fluorescens
  6ows-assembly1_C  TM=4.318E-01  e=3.871E-01  Acinetobacter baumannii
  6fxd-assembly1_B-2  TM=4.495E-01  e=1.098E+00  Pseudomonas fluorescens
  8is2-assembly1_B  TM=3.653E-01  e=1.307E+00  uncultured actinomycete